Protein AF-X1BVC5-F1 (afdb_monomer_lite)

Structure (mmCIF, N/CA/C/O backbone):
data_AF-X1BVC5-F1
#
_entry.id   AF-X1BVC5-F1
#
loop_
_atom_site.group_PDB
_atom_site.id
_atom_site.type_symbol
_atom_site.label_atom_id
_atom_site.label_alt_id
_atom_site.label_comp_id
_atom_site.label_asym_id
_atom_site.label_entity_id
_atom_site.label_seq_id
_atom_site.pdbx_PDB_ins_code
_atom_site.Cartn_x
_atom_site.Cartn_y
_atom_site.Cartn_z
_atom_site.occupancy
_atom_site.B_iso_or_equiv
_atom_site.auth_seq_id
_atom_site.auth_comp_id
_atom_site.auth_asym_id
_atom_site.auth_atom_id
_atom_site.pdbx_PDB_model_num
ATOM 1 N N . TYR A 1 1 ? -7.290 -3.557 13.689 1.00 79.75 1 TYR A N 1
ATOM 2 C CA . TYR A 1 1 ? -6.010 -4.234 13.416 1.00 79.75 1 TYR A CA 1
ATOM 3 C C . TYR A 1 1 ? -5.550 -3.779 12.046 1.00 79.75 1 TYR A C 1
ATOM 5 O O . TYR A 1 1 ? -6.394 -3.712 11.164 1.00 79.75 1 TYR A O 1
ATOM 13 N N . PHE A 1 2 ? -4.280 -3.403 11.902 1.00 86.94 2 PHE A N 1
ATOM 14 C CA . PHE A 1 2 ? -3.693 -2.971 10.629 1.00 86.94 2 PHE A CA 1
ATOM 15 C C . PHE A 1 2 ? -2.710 -4.035 10.146 1.00 86.94 2 PHE A C 1
ATOM 17 O O . PHE A 1 2 ? -2.136 -4.753 10.967 1.00 86.94 2 PHE A O 1
ATOM 24 N N . ILE A 1 3 ? -2.530 -4.122 8.833 1.00 89.56 3 ILE A N 1
ATOM 25 C CA . ILE A 1 3 ? -1.477 -4.908 8.196 1.00 89.56 3 ILE A CA 1
ATOM 26 C C . ILE A 1 3 ? -0.702 -3.979 7.271 1.00 89.56 3 ILE A C 1
ATOM 28 O O . ILE A 1 3 ? -1.297 -3.170 6.562 1.00 89.56 3 ILE A O 1
ATOM 32 N N . GLU A 1 4 ? 0.616 -4.097 7.308 1.00 91.31 4 GLU A N 1
ATOM 33 C CA . GLU A 1 4 ? 1.529 -3.363 6.446 1.00 91.31 4 GLU A CA 1
ATOM 34 C C . GLU A 1 4 ? 2.374 -4.381 5.687 1.00 91.31 4 GLU A C 1
ATOM 36 O O . GLU A 1 4 ? 2.799 -5.394 6.250 1.00 91.31 4 GLU A O 1
ATOM 41 N N . VAL A 1 5 ? 2.544 -4.141 4.392 1.00 93.44 5 VAL A N 1
ATOM 42 C CA . VAL A 1 5 ? 3.334 -4.973 3.488 1.00 93.44 5 VAL A CA 1
ATOM 43 C C . VAL A 1 5 ? 4.183 -4.051 2.633 1.00 93.44 5 VAL A C 1
ATOM 45 O O . VAL A 1 5 ? 3.701 -3.026 2.151 1.00 93.44 5 VAL A O 1
ATOM 48 N N . GLU A 1 6 ? 5.439 -4.424 2.439 1.00 95.19 6 GLU A N 1
ATOM 49 C CA . GLU A 1 6 ? 6.396 -3.636 1.676 1.00 95.19 6 GLU A CA 1
ATOM 50 C C . GLU A 1 6 ? 7.180 -4.527 0.715 1.00 95.19 6 GLU A C 1
ATOM 52 O O . GLU A 1 6 ? 7.439 -5.701 0.985 1.00 95.19 6 GLU A O 1
ATOM 57 N N . ILE A 1 7 ? 7.540 -3.948 -0.427 1.00 96.38 7 ILE A N 1
ATOM 58 C CA . ILE A 1 7 ? 8.487 -4.512 -1.384 1.00 96.38 7 ILE A CA 1
ATOM 59 C C . ILE A 1 7 ? 9.493 -3.410 -1.681 1.00 96.38 7 ILE A C 1
ATOM 61 O O . ILE A 1 7 ? 9.116 -2.314 -2.097 1.00 96.38 7 ILE A O 1
ATOM 65 N N . GLN A 1 8 ? 10.768 -3.705 -1.452 1.00 97.25 8 GLN A N 1
ATOM 66 C CA . GLN A 1 8 ? 11.855 -2.824 -1.845 1.00 97.25 8 GLN A CA 1
ATOM 67 C C . GLN A 1 8 ? 12.099 -2.967 -3.351 1.00 97.25 8 GLN A C 1
ATOM 69 O O . GLN A 1 8 ? 12.188 -4.084 -3.859 1.00 97.25 8 GLN A O 1
ATOM 74 N N . VAL A 1 9 ? 12.218 -1.836 -4.043 1.00 96.94 9 VAL A N 1
ATOM 75 C CA . VAL A 1 9 ? 12.580 -1.765 -5.464 1.00 96.94 9 VAL A CA 1
ATOM 76 C C . VAL A 1 9 ? 13.794 -0.864 -5.639 1.00 96.94 9 VAL A C 1
ATOM 78 O O . VAL A 1 9 ? 14.021 0.035 -4.822 1.00 96.94 9 VAL A O 1
ATOM 81 N N . ASP A 1 10 ? 14.567 -1.101 -6.692 1.00 97.31 10 ASP A N 1
ATOM 82 C CA . ASP A 1 10 ? 15.804 -0.362 -6.954 1.00 97.31 10 ASP A CA 1
ATOM 83 C C . ASP A 1 10 ? 15.556 0.845 -7.866 1.00 97.31 10 ASP A C 1
ATOM 85 O O . ASP A 1 10 ? 16.290 1.838 -7.815 1.00 97.31 10 ASP A O 1
ATOM 89 N N . THR A 1 11 ? 14.508 0.785 -8.691 1.00 97.00 11 THR A N 1
ATOM 90 C CA . THR A 1 11 ? 14.184 1.821 -9.674 1.00 97.00 11 THR A CA 1
ATOM 91 C C . THR A 1 11 ? 12.731 2.279 -9.588 1.00 97.00 11 THR A C 1
ATOM 93 O O . THR A 1 11 ? 11.840 1.577 -9.118 1.00 97.00 11 THR A O 1
ATOM 96 N N . HIS A 1 12 ? 12.478 3.498 -10.070 1.00 95.69 12 HIS A N 1
ATOM 97 C CA . HIS A 1 12 ? 11.128 4.058 -10.107 1.00 95.69 12 HIS A CA 1
ATOM 98 C C . HIS A 1 12 ? 10.203 3.297 -11.074 1.00 95.69 12 HIS A C 1
ATOM 100 O O . HIS A 1 12 ? 8.998 3.228 -10.843 1.00 95.69 12 HIS A O 1
ATOM 106 N N . ASP A 1 13 ? 10.751 2.713 -12.140 1.00 96.75 13 ASP A N 1
ATOM 107 C CA . ASP A 1 13 ? 9.970 2.014 -13.168 1.00 96.75 13 ASP A CA 1
ATOM 108 C C . ASP A 1 13 ? 9.329 0.719 -12.634 1.00 96.75 13 ASP A C 1
ATOM 110 O O . ASP A 1 13 ? 8.309 0.274 -13.150 1.00 96.75 13 ASP A O 1
ATOM 114 N N . GLU A 1 14 ? 9.861 0.160 -11.544 1.00 97.50 14 GLU A N 1
ATOM 115 C CA . GLU A 1 14 ? 9.352 -1.052 -10.885 1.00 97.50 14 GLU A CA 1
ATOM 116 C C . GLU A 1 14 ? 8.181 -0.774 -9.921 1.00 97.50 14 GLU A C 1
ATOM 118 O O . GLU A 1 14 ? 7.572 -1.705 -9.392 1.00 97.50 14 GLU A O 1
ATOM 123 N N . LEU A 1 15 ? 7.845 0.498 -9.663 1.00 96.19 15 LEU A N 1
ATOM 124 C CA . LEU A 1 15 ? 6.857 0.872 -8.643 1.00 96.19 15 LEU A CA 1
ATOM 125 C C . LEU A 1 15 ? 5.433 0.417 -8.962 1.00 96.19 15 LEU A C 1
ATOM 127 O O . LEU A 1 15 ? 4.662 0.153 -8.036 1.00 96.19 15 LEU A O 1
ATOM 131 N N . ASP A 1 16 ? 5.042 0.404 -10.235 1.00 96.50 16 ASP A N 1
ATOM 132 C CA . ASP A 1 16 ? 3.706 -0.050 -10.629 1.00 96.50 16 ASP A CA 1
ATOM 133 C C . ASP A 1 16 ? 3.603 -1.578 -10.505 1.00 96.50 16 ASP A C 1
ATOM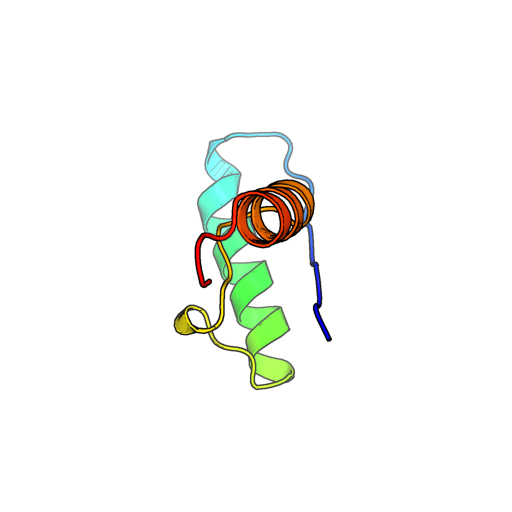 135 O O . ASP A 1 16 ? 2.673 -2.069 -9.861 1.00 96.50 16 ASP A O 1
ATOM 139 N N . ASP A 1 17 ? 4.616 -2.312 -10.970 1.00 97.00 17 ASP A N 1
ATOM 140 C CA . ASP A 1 17 ? 4.681 -3.774 -10.852 1.00 97.00 17 ASP A CA 1
ATOM 141 C C . ASP A 1 17 ? 4.710 -4.227 -9.385 1.00 97.00 17 ASP A C 1
ATOM 143 O O . ASP A 1 17 ? 3.936 -5.097 -8.975 1.00 97.00 17 ASP A O 1
ATOM 147 N N . ALA A 1 18 ? 5.546 -3.601 -8.550 1.00 97.12 18 ALA A N 1
ATOM 148 C CA . ALA A 1 18 ? 5.616 -3.907 -7.122 1.00 97.12 18 ALA A CA 1
ATOM 149 C C . ALA A 1 18 ? 4.278 -3.651 -6.412 1.00 97.12 18 ALA A C 1
ATOM 151 O O . ALA A 1 18 ? 3.857 -4.436 -5.558 1.00 97.12 18 ALA A O 1
ATOM 152 N N . ARG A 1 19 ? 3.569 -2.582 -6.791 1.00 95.06 19 ARG A N 1
ATOM 153 C CA . ARG A 1 19 ? 2.245 -2.259 -6.245 1.00 95.06 19 ARG A CA 1
ATOM 154 C C . ARG A 1 19 ? 1.210 -3.316 -6.614 1.00 95.06 19 ARG A C 1
ATOM 156 O O . ARG A 1 19 ? 0.423 -3.712 -5.752 1.00 95.06 19 ARG A O 1
ATOM 163 N N . ASP A 1 20 ? 1.210 -3.782 -7.855 1.00 96.06 20 ASP A N 1
ATOM 164 C CA . ASP A 1 20 ? 0.284 -4.818 -8.308 1.00 96.06 20 ASP A CA 1
ATOM 165 C C . ASP A 1 20 ? 0.583 -6.173 -7.648 1.00 96.06 20 ASP A C 1
ATOM 167 O O . ASP A 1 20 ? -0.347 -6.874 -7.240 1.00 96.06 20 ASP A O 1
ATOM 171 N N . ILE A 1 21 ? 1.861 -6.505 -7.428 1.00 96.94 21 ILE A N 1
ATOM 172 C CA . ILE A 1 21 ? 2.272 -7.686 -6.651 1.00 96.94 21 ILE A CA 1
ATOM 173 C C . ILE A 1 21 ? 1.744 -7.602 -5.214 1.00 96.94 21 ILE A C 1
ATOM 175 O O . ILE A 1 21 ? 1.140 -8.562 -4.729 1.00 96.94 21 ILE A O 1
ATOM 179 N N . LEU A 1 22 ? 1.920 -6.461 -4.541 1.00 96.44 22 LEU A N 1
ATOM 180 C CA . LEU A 1 22 ? 1.431 -6.253 -3.175 1.00 96.44 22 LEU A CA 1
ATOM 181 C C . LEU A 1 22 ? -0.090 -6.419 -3.078 1.00 96.44 22 LEU A C 1
ATOM 183 O O . LEU A 1 22 ? -0.577 -7.121 -2.190 1.00 96.44 22 LEU A O 1
ATOM 187 N N . PHE A 1 23 ? -0.857 -5.830 -4.000 1.00 94.94 23 PHE A N 1
ATOM 188 C CA . PHE A 1 23 ? -2.315 -5.988 -3.990 1.00 94.94 23 PHE A CA 1
ATOM 189 C C . PHE A 1 23 ? -2.760 -7.402 -4.363 1.00 94.94 23 PHE A C 1
ATOM 191 O O . PHE A 1 23 ? -3.715 -7.910 -3.774 1.00 94.94 23 PHE A O 1
ATOM 198 N N . SER A 1 24 ? -2.058 -8.072 -5.277 1.00 96.12 24 SER A N 1
ATOM 199 C CA . SER A 1 24 ? -2.305 -9.481 -5.589 1.00 96.12 24 SER A CA 1
ATOM 200 C C . SER A 1 24 ? -2.082 -10.369 -4.361 1.00 96.12 24 SER A C 1
ATOM 202 O O . SER A 1 24 ? -2.930 -11.204 -4.041 1.00 96.12 24 SER A O 1
ATOM 204 N N . PHE A 1 25 ? -1.006 -10.141 -3.604 1.00 95.69 25 PHE A N 1
ATOM 205 C CA . PHE A 1 25 ? -0.750 -10.818 -2.332 1.00 95.69 25 PHE A CA 1
ATOM 206 C C . PHE A 1 25 ? -1.864 -10.558 -1.306 1.00 95.69 25 PHE A C 1
ATOM 208 O O . PHE A 1 25 ? -2.448 -11.505 -0.783 1.00 95.69 25 PHE A O 1
ATOM 215 N N . LEU A 1 26 ? -2.218 -9.293 -1.064 1.00 94.44 26 LEU A N 1
ATOM 216 C CA . LEU A 1 26 ? -3.259 -8.912 -0.101 1.00 94.44 26 LEU A CA 1
ATOM 217 C C . LEU A 1 26 ? -4.643 -9.475 -0.459 1.00 94.44 26 LEU A C 1
ATOM 219 O O . LEU A 1 26 ? -5.400 -9.867 0.433 1.00 94.44 26 LEU A O 1
ATOM 223 N N . SER A 1 27 ? -4.952 -9.596 -1.753 1.00 94.69 27 SER A N 1
ATOM 224 C CA . SER A 1 27 ? -6.224 -10.156 -2.218 1.00 94.69 27 SER A CA 1
ATOM 225 C C . SER A 1 27 ? -6.439 -11.607 -1.775 1.00 94.69 27 SER A C 1
ATOM 227 O O . SER A 1 27 ? -7.577 -12.014 -1.539 1.00 94.69 27 SER A O 1
ATOM 229 N N . GLN A 1 28 ? -5.359 -12.369 -1.564 1.00 95.56 28 GLN A N 1
ATOM 230 C CA . GLN A 1 28 ? -5.417 -13.746 -1.056 1.00 95.56 28 GLN A CA 1
ATOM 231 C C . GLN A 1 28 ? -5.918 -13.805 0.396 1.00 95.56 28 GLN A C 1
ATOM 233 O O . GLN A 1 28 ? -6.442 -14.830 0.827 1.00 95.56 28 GLN A O 1
ATOM 238 N N . PHE A 1 29 ? -5.821 -12.693 1.129 1.00 93.25 29 PHE A N 1
ATOM 239 C CA . PHE A 1 29 ? -6.359 -12.516 2.480 1.00 93.25 29 PHE A CA 1
ATOM 240 C C . PHE A 1 29 ? -7.728 -11.816 2.483 1.00 93.25 29 PHE A C 1
ATOM 242 O O . PHE A 1 29 ? -8.246 -11.480 3.547 1.00 93.25 29 PHE A O 1
ATOM 249 N N . GLY A 1 30 ? -8.323 -11.583 1.307 1.00 94.00 30 GLY A N 1
ATOM 250 C CA . GLY A 1 30 ? -9.596 -10.878 1.155 1.00 94.00 30 GLY A CA 1
ATOM 251 C C . GLY A 1 30 ? -9.505 -9.357 1.310 1.00 94.00 30 GLY A C 1
ATOM 252 O O . GLY A 1 30 ? -10.546 -8.711 1.393 1.00 94.00 30 GLY A O 1
ATOM 253 N N . ILE A 1 31 ? -8.294 -8.790 1.337 1.00 93.50 31 ILE A N 1
ATOM 254 C CA . ILE A 1 31 ? -8.051 -7.347 1.456 1.00 93.50 31 ILE A CA 1
ATOM 255 C C . ILE A 1 31 ? -7.960 -6.749 0.054 1.00 93.50 31 ILE A C 1
ATOM 257 O O . ILE A 1 31 ? -7.165 -7.199 -0.775 1.00 93.50 31 ILE A O 1
ATOM 261 N N . LYS A 1 32 ? -8.775 -5.734 -0.219 1.00 91.31 32 LYS A N 1
ATOM 262 C CA . LYS A 1 32 ? -8.849 -5.075 -1.522 1.00 91.31 32 LYS A CA 1
ATOM 263 C C . LYS A 1 32 ? -8.123 -3.740 -1.513 1.00 91.31 32 LYS A C 1
ATOM 265 O O . LYS A 1 32 ? -7.782 -3.178 -0.475 1.00 91.31 32 LYS A O 1
ATOM 270 N N . ARG A 1 33 ? -7.919 -3.187 -2.707 1.00 87.94 33 ARG A N 1
ATOM 271 C CA . ARG A 1 33 ? -7.284 -1.878 -2.880 1.00 87.94 33 ARG A CA 1
ATOM 272 C C . ARG A 1 33 ? -8.088 -0.751 -2.239 1.00 87.94 33 ARG A C 1
ATOM 274 O O . ARG A 1 33 ? -7.501 0.209 -1.748 1.00 87.94 33 ARG A O 1
ATOM 281 N N . GLU A 1 34 ? -9.409 -0.874 -2.216 1.00 90.00 34 GLU A N 1
ATOM 282 C CA . GLU A 1 34 ? -10.302 0.113 -1.603 1.00 90.00 34 GLU A CA 1
ATOM 283 C C . GLU A 1 34 ? -10.177 0.144 -0.073 1.00 90.00 34 GLU A C 1
ATOM 285 O O . GLU A 1 34 ? -10.467 1.171 0.532 1.00 90.00 34 GLU A O 1
ATOM 290 N N . ASP A 1 35 ? -9.677 -0.937 0.535 1.00 87.38 35 ASP A N 1
ATOM 291 C CA . ASP A 1 35 ? -9.421 -1.025 1.977 1.00 87.38 35 ASP A CA 1
ATOM 292 C C . ASP A 1 35 ? -8.106 -0.328 2.378 1.00 87.38 35 ASP A C 1
ATOM 294 O O . ASP A 1 35 ? -7.762 -0.268 3.560 1.00 87.38 35 ASP A O 1
ATOM 298 N N . SER A 1 36 ? -7.340 0.188 1.404 1.00 87.06 36 SER A N 1
ATOM 299 C CA . SER A 1 36 ? -6.057 0.838 1.670 1.00 87.06 36 SER A CA 1
ATOM 300 C C . SER A 1 36 ? -6.231 2.165 2.406 1.00 87.06 36 SER A C 1
ATOM 302 O O . SER A 1 36 ? -6.925 3.083 1.965 1.00 87.06 36 SER A O 1
ATOM 304 N N . ILE A 1 37 ? -5.524 2.289 3.526 1.00 85.88 37 ILE A N 1
ATOM 305 C CA . ILE A 1 37 ? -5.440 3.524 4.297 1.00 85.88 37 ILE A CA 1
ATOM 306 C C . ILE A 1 37 ? -4.193 4.266 3.835 1.00 85.88 37 ILE A C 1
ATOM 308 O O . ILE A 1 37 ? -3.086 3.742 3.898 1.00 85.88 37 ILE A O 1
ATOM 312 N N . ARG A 1 38 ? -4.381 5.489 3.333 1.00 86.25 38 ARG A N 1
ATOM 313 C CA . ARG A 1 38 ? -3.280 6.326 2.826 1.00 86.25 38 ARG A CA 1
ATOM 314 C C . ARG A 1 38 ? -2.580 7.134 3.911 1.00 86.25 38 ARG A C 1
ATOM 316 O O . ARG A 1 38 ? -1.505 7.665 3.665 1.00 86.25 38 ARG A O 1
ATOM 323 N N . GLN A 1 39 ? -3.213 7.255 5.072 1.00 87.94 39 GLN A N 1
ATOM 324 C CA . GLN A 1 39 ? -2.661 7.954 6.220 1.00 87.94 39 GLN A CA 1
ATOM 325 C C . GLN A 1 39 ? -1.718 7.025 6.978 1.00 87.94 39 GLN A C 1
ATOM 327 O O . GLN A 1 39 ? -2.045 5.870 7.259 1.00 87.94 39 GLN A O 1
ATOM 332 N N . SER A 1 40 ? -0.563 7.552 7.354 1.00 85.75 40 SER A N 1
ATOM 333 C CA . SER A 1 40 ? 0.321 6.902 8.307 1.00 85.75 40 SER A CA 1
ATOM 334 C C . SER A 1 40 ? -0.348 6.788 9.677 1.00 85.75 40 SER A C 1
ATOM 336 O O . SER A 1 40 ? -1.223 7.572 10.059 1.00 85.75 40 SER A O 1
ATOM 338 N N . TYR A 1 41 ? 0.126 5.839 10.480 1.00 86.69 41 TYR A N 1
ATOM 339 C CA . TYR A 1 41 ? -0.360 5.676 11.847 1.00 86.69 41 TYR A CA 1
ATOM 340 C C . TYR A 1 41 ? -0.158 6.940 12.704 1.00 86.69 41 TYR A C 1
ATOM 342 O O . TYR A 1 41 ? -1.002 7.271 13.537 1.00 86.69 41 TYR A O 1
ATOM 350 N N . LEU A 1 42 ? 0.931 7.683 12.472 1.00 90.19 42 LE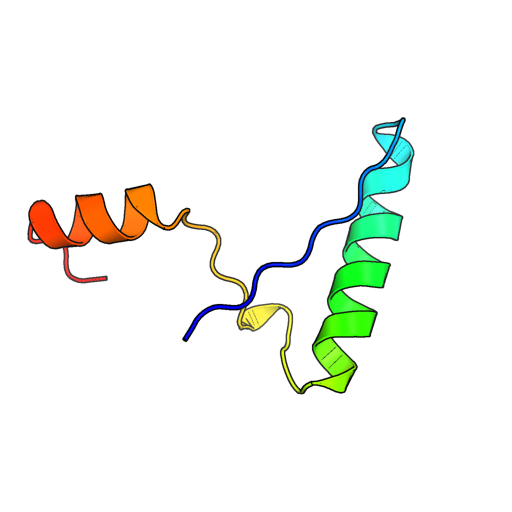U A N 1
ATOM 351 C CA . LEU A 1 42 ? 1.190 8.945 13.163 1.00 90.19 42 LEU A CA 1
ATOM 352 C C . LEU A 1 42 ? 0.158 10.016 12.796 1.00 90.19 42 LEU A C 1
ATOM 354 O O . LEU A 1 42 ? -0.304 10.735 13.683 1.00 90.19 42 LEU A O 1
ATOM 358 N N . GLU A 1 43 ? -0.218 10.119 11.521 1.00 89.31 43 GLU A N 1
ATOM 359 C CA . GLU A 1 43 ? -1.266 11.041 11.068 1.00 89.31 43 GLU A CA 1
ATOM 360 C C . GLU A 1 43 ? -2.611 10.692 11.708 1.00 89.31 43 GLU A C 1
ATOM 362 O O . GLU A 1 43 ? -3.218 11.565 12.328 1.00 89.31 43 GLU A O 1
ATOM 367 N N . LEU A 1 44 ? -3.005 9.412 11.694 1.00 88.62 44 LEU A N 1
ATOM 368 C CA . LEU A 1 44 ? -4.236 8.931 12.340 1.00 88.62 44 LEU A CA 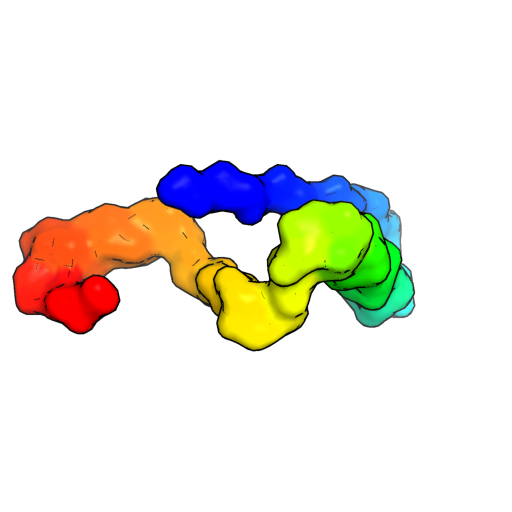1
ATOM 369 C C . LEU A 1 44 ? -4.283 9.281 13.835 1.00 88.62 44 LEU A C 1
ATOM 371 O O . LEU A 1 44 ? -5.292 9.764 14.353 1.00 88.62 44 LEU A O 1
ATOM 375 N N . ILE A 1 45 ? -3.177 9.057 14.549 1.00 89.50 45 ILE A N 1
ATOM 376 C CA . ILE A 1 45 ? -3.076 9.402 15.970 1.00 89.50 45 ILE A CA 1
ATOM 377 C C . ILE A 1 45 ? -3.156 10.917 16.171 1.00 89.50 45 ILE A C 1
ATOM 379 O O . ILE A 1 45 ? -3.838 11.395 17.080 1.00 89.50 45 ILE A O 1
ATOM 383 N N . THR A 1 46 ? -2.447 11.678 15.343 1.00 91.88 46 THR A N 1
ATOM 384 C CA . THR A 1 46 ? -2.388 13.136 15.455 1.00 91.88 46 THR A CA 1
ATOM 385 C C . THR A 1 46 ? -3.762 13.758 15.221 1.00 91.88 46 THR A C 1
ATOM 387 O O . THR A 1 46 ? -4.153 14.658 15.962 1.00 91.88 46 THR A O 1
ATOM 390 N N . GLU 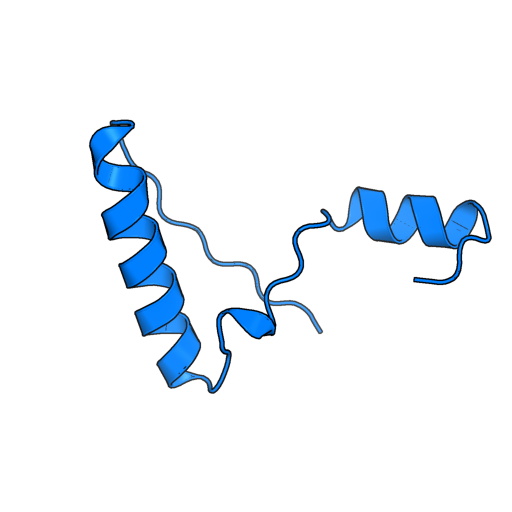A 1 47 ? -4.525 13.269 14.246 1.00 89.12 47 GLU A N 1
ATOM 391 C CA . GLU A 1 47 ? -5.901 13.710 13.983 1.00 89.12 47 GLU A CA 1
ATOM 392 C C . GLU A 1 47 ? -6.833 13.397 15.150 1.00 89.12 47 GLU A C 1
ATOM 394 O O . GLU A 1 47 ? -7.541 14.291 15.628 1.00 89.12 47 GLU A O 1
ATOM 399 N N . ARG A 1 48 ? -6.732 12.182 15.701 1.00 86.06 48 ARG A N 1
ATOM 400 C CA . ARG A 1 48 ? -7.466 11.792 16.907 1.00 86.06 48 ARG A CA 1
ATOM 401 C C . ARG A 1 48 ? -7.186 12.734 18.081 1.00 86.06 48 ARG A C 1
ATOM 403 O O . ARG A 1 48 ? -8.115 13.119 18.787 1.00 86.06 48 ARG A O 1
ATOM 410 N N . PHE A 1 49 ? -5.931 13.132 18.295 1.00 87.81 49 PHE A N 1
ATOM 411 C CA . PHE A 1 49 ? -5.572 14.082 19.358 1.00 87.81 49 PHE A CA 1
ATOM 412 C C . PHE A 1 49 ? -5.976 15.530 19.055 1.00 87.81 49 PHE A C 1
ATOM 414 O O . PHE A 1 49 ? -6.166 16.312 19.985 1.00 87.81 49 PHE A O 1
ATOM 421 N N . ARG A 1 50 ? -6.144 15.893 17.779 1.00 85.12 50 ARG A N 1
ATOM 422 C CA . ARG A 1 50 ? -6.652 17.206 17.349 1.00 85.12 50 ARG A CA 1
ATOM 423 C C . ARG A 1 50 ? -8.180 17.316 17.410 1.00 85.12 50 ARG A C 1
ATOM 425 O O . ARG A 1 50 ? -8.705 18.394 17.149 1.00 85.12 50 ARG A O 1
ATOM 432 N N . GLY A 1 51 ? -8.890 16.241 17.763 1.00 75.44 51 GLY A N 1
ATOM 433 C CA . GLY A 1 51 ? -10.355 16.215 17.801 1.00 75.44 51 GLY A CA 1
ATOM 434 C C . GLY A 1 51 ? -11.003 16.196 16.414 1.00 75.44 51 GLY A C 1
ATOM 435 O O . GLY A 1 51 ? -12.185 16.509 16.286 1.00 75.44 51 GLY A O 1
ATOM 436 N N . ILE A 1 52 ? -10.238 15.848 15.378 1.00 68.88 52 ILE A N 1
ATOM 437 C CA . ILE A 1 52 ? -10.767 15.586 14.042 1.00 68.88 52 ILE A CA 1
ATOM 438 C C . ILE A 1 52 ? -11.256 14.135 14.072 1.00 68.88 52 ILE A C 1
ATOM 440 O O . ILE A 1 52 ? -10.466 13.225 14.316 1.00 68.88 52 ILE A O 1
ATOM 444 N N . ASN A 1 53 ? -12.565 13.920 13.913 1.00 55.91 53 ASN A N 1
ATOM 445 C CA . ASN A 1 53 ? -13.112 12.567 13.808 1.00 55.91 53 ASN A CA 1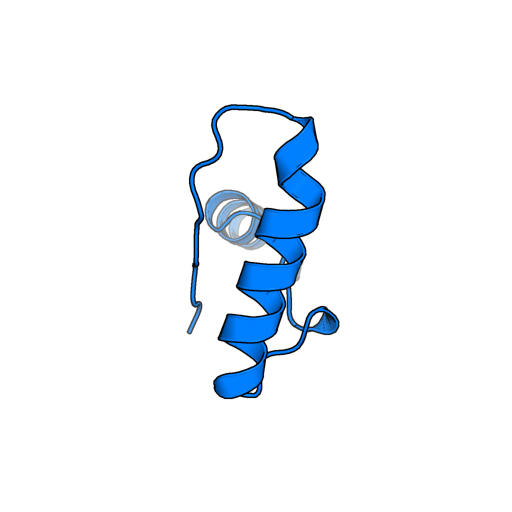
ATOM 446 C C . ASN A 1 53 ? -12.671 11.970 12.466 1.00 55.91 53 ASN A C 1
ATOM 448 O O . ASN A 1 53 ? -13.047 12.502 11.420 1.00 55.91 53 ASN A O 1
ATOM 452 N N . VAL A 1 54 ? -11.879 10.900 12.538 1.00 59.47 54 VAL A N 1
ATOM 453 C CA .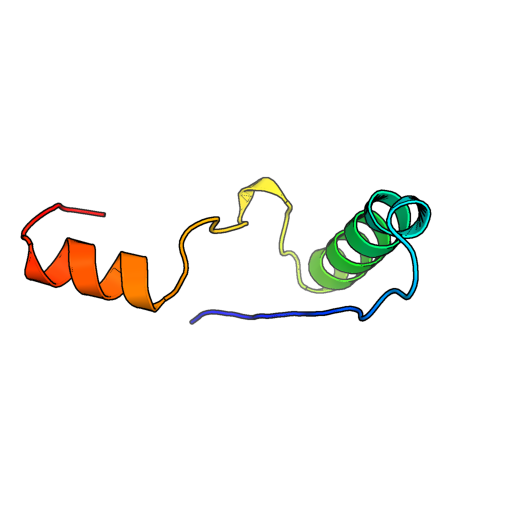 VAL A 1 54 ? -11.419 10.073 11.411 1.00 59.47 54 VAL A CA 1
ATOM 454 C C . VAL A 1 54 ? -12.299 8.838 11.293 1.00 59.47 54 VAL A C 1
ATOM 456 O O . VAL A 1 54 ? -12.571 8.229 12.356 1.00 59.47 54 VAL A O 1
#

Sequence (54 aa):
YFIEVEIQVDTHDELDDARDILFSFLSQFGIKREDSIRQSYLELITERFRGINV

Foldseek 3Di:
DDDDDDDDDDDPVCVVVRVVVVQVVVVVVVDHPVNDDPDDPVRVVVCVVVVNDD

Radius of gyration: 14.12 Å; chains: 1; bounding box: 29×31×32 Å

Organism: NCBI:txid412755

InterPro domains:
  IPR023577 CYTH domain [PS51707] (1-47)
  IPR033469 CYTH-like domain superfamily [SSF55154] (2-45)

pLDDT: mean 90.15, std 8.56, range [55.91, 97.5]

Secondary structure (DSSP, 8-state):
---------SSGGGHHHHHHHHHHHHHTTT--GGG---S-HHHHHHHHHTT---